Protein AF-A0AAE1G5B6-F1 (afdb_monomer)

Nearest PDB structures (foldseek):
  7ysf-assembly1_A  TM=5.814E-01  e=2.405E+00  Homo sapiens
  8sss-assembly1_A  TM=5.793E-01  e=4.246E+00  Homo sapiens
  8jq0-assembly2_D  TM=6.266E-01  e=6.690E+00  Homo sapiens
  2eps-assembly1_A  TM=5.793E-01  e=5.641E+00  Homo sapiens

Secondary structure (DSSP, 8-state):
-HHHHHHHHHHHHTS-TTSHHHHHHH---SS-PPPTT-SS--HHHHHHHHHHHTT--TTTHHHHHHSHHHHHHHHHHHHHHHHHHHHHHHHHHHHHHHHHHHHHHSSPP-EE-TTT--EESSHHHHHHHHHHHHT-----SS-SS----------PPP-

Radius of gyration: 28.56 Å; Cα contacts (8 Å, |Δi|>4): 86; chains: 1; bounding box: 73×31×66 Å

Foldseek 3Di:
DLLVLLLVVLVLLQDDCPDPVVCVVPPDDPDDDDDPPDDDDDSLRSNLVSCVLLVHDSVCVSVCSNDVVSSNVSSVNSVVVSVVVVVVVVVVVVVVVVVVVVVLVVDFFPDAAPPPRDGDNDPVVNVVVVVVVVVDDDDDDDDPDDDDPDDPPPPDDDD

Structure (mmCIF, N/CA/C/O backbone):
data_AF-A0AAE1G5B6-F1
#
_entry.id   AF-A0AAE1G5B6-F1
#
loop_
_atom_site.group_PDB
_atom_site.id
_atom_site.type_symbol
_atom_site.label_atom_id
_atom_site.label_alt_id
_atom_site.label_comp_id
_atom_site.label_asym_id
_atom_site.label_entity_id
_atom_site.label_seq_id
_atom_site.pdbx_PDB_ins_code
_atom_site.Cartn_x
_atom_site.Cartn_y
_atom_site.Cartn_z
_atom_site.occupancy
_atom_site.B_iso_or_equiv
_atom_site.auth_seq_id
_atom_site.auth_comp_id
_atom_site.auth_asym_id
_atom_site.auth_atom_id
_atom_site.pdbx_PDB_model_num
ATOM 1 N N . MET A 1 1 ? -0.088 6.379 2.937 1.00 62.38 1 MET A N 1
ATOM 2 C CA . MET A 1 1 ? -1.561 6.530 3.038 1.00 62.38 1 MET A CA 1
ATOM 3 C C . MET A 1 1 ? -2.250 5.394 3.802 1.00 62.38 1 MET A C 1
ATOM 5 O O . MET A 1 1 ? -2.905 5.690 4.790 1.00 62.38 1 MET A O 1
ATOM 9 N N . ARG A 1 2 ? -2.085 4.112 3.430 1.00 87.00 2 ARG A N 1
ATOM 10 C CA . ARG A 1 2 ? -2.838 2.986 4.042 1.00 87.00 2 ARG A CA 1
ATOM 11 C C . ARG A 1 2 ? -2.598 2.793 5.551 1.00 87.00 2 ARG A C 1
ATOM 13 O O . ARG A 1 2 ? -3.546 2.590 6.296 1.00 87.00 2 ARG A O 1
ATOM 20 N N . LYS A 1 3 ? -1.355 2.974 6.019 1.00 91.62 3 LYS A N 1
ATOM 21 C CA . LYS A 1 3 ? -1.002 2.931 7.452 1.00 91.62 3 LYS A CA 1
ATOM 22 C C . LYS A 1 3 ? -1.759 3.986 8.272 1.00 91.62 3 LYS A C 1
ATOM 24 O O . LYS A 1 3 ? -2.437 3.641 9.229 1.00 91.62 3 LYS A O 1
ATOM 29 N N . ALA A 1 4 ? -1.691 5.258 7.872 1.00 91.69 4 ALA A N 1
ATOM 30 C CA . ALA A 1 4 ? -2.349 6.359 8.584 1.00 91.69 4 ALA A CA 1
ATOM 31 C C . ALA A 1 4 ? -3.867 6.148 8.712 1.00 91.69 4 ALA A C 1
ATOM 33 O O . ALA A 1 4 ? -4.431 6.399 9.773 1.00 91.69 4 ALA A O 1
ATOM 34 N N . GLN A 1 5 ? -4.498 5.605 7.664 1.00 91.62 5 GLN A N 1
ATOM 35 C CA . GLN A 1 5 ? -5.910 5.233 7.695 1.00 91.62 5 GLN A CA 1
ATOM 36 C C . GLN A 1 5 ? -6.207 4.234 8.822 1.00 91.62 5 GLN A C 1
ATOM 38 O O . GLN A 1 5 ? -7.113 4.477 9.607 1.00 91.62 5 GLN A O 1
ATOM 43 N N . LEU A 1 6 ? -5.417 3.161 8.949 1.00 93.56 6 LEU A N 1
ATOM 44 C CA . LEU A 1 6 ? -5.598 2.142 9.993 1.00 93.56 6 LEU A CA 1
ATOM 45 C C . LEU A 1 6 ? -5.348 2.686 11.411 1.00 93.56 6 LEU A C 1
ATOM 47 O O . LEU A 1 6 ? -6.058 2.344 12.358 1.00 93.56 6 LEU A O 1
ATOM 51 N N . HIS A 1 7 ? -4.360 3.567 11.579 1.00 93.38 7 HIS A N 1
ATOM 52 C CA . HIS A 1 7 ? -4.136 4.232 12.867 1.00 93.38 7 HIS A CA 1
ATOM 53 C C . HIS A 1 7 ? -5.338 5.100 13.267 1.00 93.38 7 HIS A C 1
ATOM 55 O O . HIS A 1 7 ? -5.796 5.026 14.408 1.00 93.38 7 HIS A O 1
ATOM 61 N N . TRP A 1 8 ? -5.872 5.883 12.326 1.00 92.62 8 TRP A N 1
ATOM 62 C CA . TRP A 1 8 ? -7.048 6.721 12.552 1.00 92.62 8 TRP A CA 1
ATOM 63 C C . TRP A 1 8 ? -8.296 5.890 12.868 1.00 92.62 8 TRP A C 1
ATOM 65 O O . TRP A 1 8 ? -8.998 6.201 13.826 1.00 92.62 8 TRP A O 1
ATOM 75 N N . THR A 1 9 ? -8.541 4.788 12.153 1.00 93.31 9 THR A N 1
ATOM 76 C CA . THR A 1 9 ? -9.714 3.941 12.424 1.00 93.31 9 THR A CA 1
ATOM 77 C C . THR A 1 9 ? -9.650 3.256 13.772 1.00 93.31 9 THR A C 1
ATOM 79 O O . THR A 1 9 ? -10.663 3.205 14.458 1.00 93.31 9 THR A O 1
ATOM 82 N N . GLY A 1 10 ? -8.470 2.795 14.196 1.00 94.06 10 GLY A N 1
ATOM 83 C CA . GLY A 1 10 ? -8.325 2.278 15.554 1.00 94.06 10 GLY A CA 1
ATOM 84 C C . GLY A 1 10 ? -8.562 3.352 16.614 1.00 94.06 10 GLY A C 1
ATOM 85 O O . GLY A 1 10 ? -9.109 3.071 17.670 1.00 94.06 10 GLY A O 1
ATOM 86 N N . ARG A 1 11 ? -8.177 4.611 16.363 1.00 93.50 11 ARG A N 1
ATOM 87 C CA . ARG A 1 11 ? -8.519 5.699 17.294 1.00 93.50 11 ARG A CA 1
ATOM 88 C C . ARG A 1 11 ? -10.035 5.860 17.407 1.00 93.50 11 ARG A C 1
ATOM 90 O O . ARG A 1 11 ? -10.522 6.002 18.519 1.00 93.50 11 ARG A O 1
ATOM 97 N N . ILE A 1 12 ? -10.757 5.802 16.289 1.00 93.69 12 ILE A N 1
ATOM 98 C CA . ILE A 1 12 ? -12.217 5.955 16.269 1.00 93.69 12 ILE A CA 1
ATOM 99 C C . ILE A 1 12 ? -12.935 4.808 16.975 1.00 93.69 12 ILE A C 1
ATOM 101 O O . ILE A 1 12 ? -13.882 5.074 17.705 1.00 93.69 12 ILE A O 1
ATOM 105 N N . THR A 1 13 ? -12.500 3.555 16.812 1.00 92.12 13 THR A N 1
ATOM 106 C CA . THR A 1 13 ? -13.134 2.413 17.504 1.00 92.12 13 THR A CA 1
ATOM 107 C C . THR A 1 13 ? 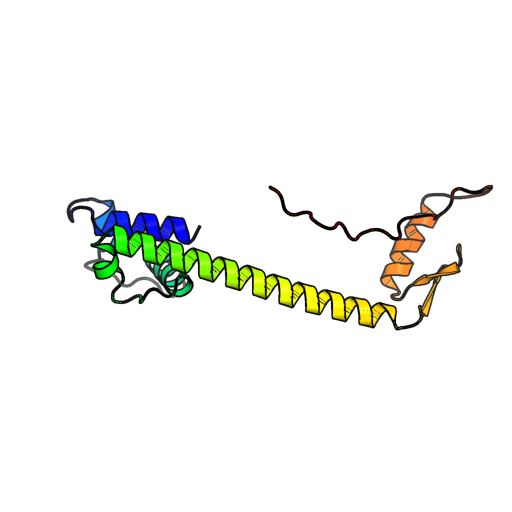-13.116 2.585 19.025 1.00 92.12 13 THR A C 1
ATOM 109 O O . THR A 1 13 ? -14.070 2.194 19.691 1.00 92.12 13 THR A O 1
ATOM 112 N N . ARG A 1 14 ? -12.067 3.219 19.563 1.00 93.38 14 ARG A N 1
ATOM 113 C CA . ARG A 1 14 ? -11.878 3.478 21.000 1.00 93.38 14 ARG A CA 1
ATOM 114 C C . ARG A 1 14 ? -12.494 4.794 21.495 1.00 93.38 14 ARG A C 1
ATOM 116 O O . ARG A 1 14 ? -12.409 5.085 22.682 1.00 93.38 14 ARG A O 1
ATOM 123 N N . MET A 1 15 ? -13.078 5.609 20.615 1.00 94.81 15 MET A N 1
ATOM 124 C CA . MET A 1 15 ? -13.835 6.793 21.039 1.00 94.81 15 MET A CA 1
ATOM 125 C C . MET A 1 15 ? -15.201 6.379 21.620 1.00 94.81 15 MET A C 1
ATOM 127 O O . MET A 1 15 ? -15.694 5.298 21.291 1.00 94.81 15 MET A O 1
ATOM 131 N N . PRO A 1 16 ? -15.836 7.209 22.461 1.00 95.12 16 PRO A N 1
ATOM 132 C CA . PRO A 1 16 ? -17.224 6.998 22.870 1.00 95.12 16 PRO A CA 1
ATOM 133 C C . PRO A 1 16 ? -18.213 7.034 21.694 1.00 95.12 16 PRO A C 1
ATOM 135 O O . PRO A 1 16 ? -17.987 7.731 20.703 1.00 95.12 16 PRO A O 1
ATOM 138 N N . ASP A 1 17 ? -19.337 6.322 21.814 1.00 93.06 17 ASP A N 1
ATOM 139 C CA . ASP A 1 17 ? -20.341 6.197 20.739 1.00 93.06 17 ASP A CA 1
ATOM 140 C C . ASP A 1 17 ? -21.107 7.490 20.449 1.00 93.06 17 ASP A C 1
ATOM 142 O O . ASP A 1 17 ? -21.629 7.666 19.352 1.00 93.06 17 ASP A O 1
ATOM 146 N N . PHE A 1 18 ? -21.118 8.440 21.386 1.00 94.12 18 PHE A N 1
ATOM 147 C CA . PHE A 1 18 ? -21.680 9.774 21.164 1.00 94.12 18 PHE A CA 1
ATOM 148 C C . PHE A 1 18 ? -20.774 10.679 20.310 1.00 94.12 18 PHE A C 1
ATOM 150 O O . PHE A 1 18 ? -21.181 11.768 19.911 1.00 94.12 18 PHE A O 1
ATOM 157 N N . CYS A 1 19 ? -19.530 10.275 20.028 1.00 95.69 19 CYS A N 1
ATOM 158 C CA . CYS A 1 19 ? -18.623 11.083 19.221 1.00 95.69 19 CYS A CA 1
ATOM 159 C C . CYS A 1 19 ? -18.992 11.017 17.733 1.00 95.69 19 CYS A C 1
ATOM 161 O O . CYS A 1 19 ? -18.988 9.942 17.130 1.00 95.69 19 CYS A O 1
ATOM 163 N N . ILE A 1 20 ? -19.173 12.189 17.112 1.00 92.50 20 ILE A N 1
ATOM 164 C CA . ILE A 1 20 ? -19.530 12.345 15.689 1.00 92.50 20 ILE A CA 1
ATOM 165 C C . ILE A 1 20 ? -18.656 11.488 14.751 1.00 92.50 20 ILE A C 1
ATOM 167 O O . ILE A 1 20 ? -19.213 10.813 13.887 1.00 92.50 20 ILE A O 1
ATOM 171 N N . PRO A 1 21 ? -17.312 11.417 14.894 1.00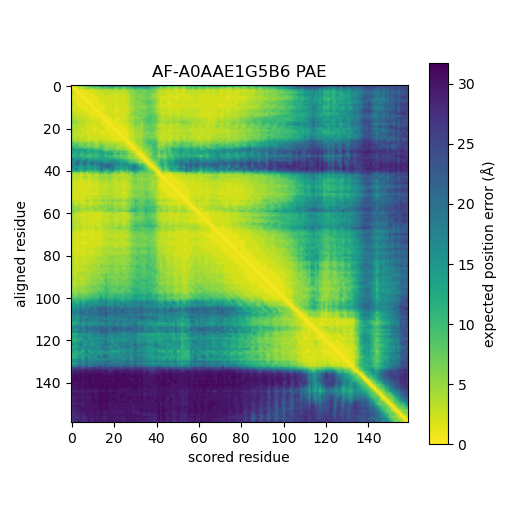 91.44 21 PRO A N 1
ATOM 172 C CA . PRO A 1 21 ? -16.502 10.572 14.012 1.00 91.44 21 PRO A CA 1
ATOM 173 C C . PRO A 1 21 ? -16.834 9.077 14.107 1.00 91.44 21 PRO A C 1
ATOM 175 O O . PRO A 1 21 ? -16.770 8.374 13.098 1.00 91.44 21 PRO A O 1
ATOM 178 N N . LYS A 1 22 ? -17.192 8.588 15.301 1.00 92.44 22 LYS A N 1
ATOM 179 C CA . LYS A 1 22 ? -17.574 7.190 15.529 1.00 92.44 22 LYS A CA 1
ATOM 180 C C . LYS A 1 22 ? -18.965 6.916 14.968 1.00 92.44 22 LYS A C 1
ATOM 182 O O . LYS A 1 22 ? -19.125 5.968 14.203 1.00 92.44 22 LYS A O 1
ATOM 187 N N . GLN A 1 23 ? -19.914 7.812 15.225 1.00 91.69 23 GLN A N 1
ATOM 188 C CA . GLN A 1 23 ? -21.254 7.758 14.637 1.00 91.69 23 GLN A CA 1
ATOM 189 C C . GLN A 1 23 ? -21.210 7.776 13.108 1.00 91.69 23 GLN A C 1
ATOM 191 O O . GLN A 1 23 ? -21.899 6.997 12.467 1.00 91.69 23 GLN A O 1
ATOM 196 N N . LEU A 1 24 ? -20.356 8.601 12.498 1.00 88.94 24 LEU A N 1
ATOM 197 C CA . LEU A 1 24 ? -20.227 8.663 11.042 1.00 88.94 24 LEU A CA 1
ATOM 198 C C . LEU A 1 24 ? -19.598 7.390 10.450 1.00 88.94 24 LEU A C 1
ATOM 200 O O . LEU A 1 24 ? -19.948 6.982 9.342 1.00 88.94 24 LEU A O 1
ATOM 204 N N . LEU A 1 25 ? -18.641 6.776 11.156 1.00 87.88 25 LEU A N 1
ATOM 205 C CA . LEU A 1 25 ? -17.937 5.586 10.671 1.00 87.88 25 LEU A CA 1
ATOM 206 C C . LEU A 1 25 ? -18.789 4.312 10.782 1.00 87.88 25 LEU A C 1
ATOM 208 O O . LEU A 1 25 ? -18.755 3.483 9.865 1.00 87.88 25 LEU A O 1
ATOM 212 N N . PHE A 1 26 ? -19.514 4.155 11.893 1.00 87.69 26 PHE A N 1
ATOM 213 C CA . PHE A 1 26 ? -20.322 2.968 12.201 1.00 87.69 26 PHE A CA 1
ATOM 214 C C . PHE A 1 26 ? -21.815 3.146 11.920 1.00 87.69 26 PHE A C 1
ATOM 216 O O . PHE A 1 26 ? -22.534 2.155 11.873 1.00 87.69 26 PHE A O 1
ATOM 223 N N . GLY A 1 27 ? -22.272 4.376 11.697 1.00 85.69 27 GLY A N 1
ATOM 224 C CA . GLY A 1 27 ? -23.669 4.685 11.435 1.00 85.69 27 GLY A CA 1
ATOM 225 C C . GLY A 1 27 ? -24.171 4.059 10.140 1.00 85.69 27 GLY A C 1
ATOM 226 O O . GLY A 1 27 ? -23.522 4.110 9.087 1.00 85.69 27 GLY A O 1
ATOM 227 N N . GLU A 1 28 ? -25.366 3.492 10.224 1.00 81.94 28 GLU A N 1
ATOM 228 C CA . GLU A 1 28 ? -26.118 2.985 9.086 1.00 81.94 28 GLU A CA 1
ATOM 229 C C . GLU A 1 28 ? -27.297 3.921 8.810 1.00 81.94 28 GLU A C 1
ATOM 231 O O . GLU A 1 28 ? -27.836 4.556 9.714 1.00 81.94 28 GLU A O 1
ATOM 236 N N . LEU A 1 29 ? -27.666 4.068 7.537 1.00 78.00 29 LEU A N 1
ATOM 237 C CA . LEU A 1 29 ? -28.836 4.864 7.178 1.00 78.00 29 LEU A CA 1
ATOM 238 C C . LEU A 1 29 ? -30.084 4.073 7.570 1.00 78.00 29 LEU A C 1
ATOM 240 O O . LEU A 1 29 ? -30.252 2.952 7.095 1.00 78.00 29 LEU A O 1
ATOM 244 N N . CYS A 1 30 ? -30.969 4.668 8.370 1.00 78.69 30 CYS A N 1
ATOM 245 C CA . CYS A 1 30 ? -32.236 4.037 8.748 1.00 78.69 30 CYS A CA 1
ATOM 246 C C . CYS A 1 30 ? -33.118 3.730 7.525 1.00 78.69 30 CYS A C 1
ATOM 248 O O . CYS A 1 30 ? -33.879 2.767 7.532 1.00 78.69 30 CYS A O 1
ATOM 250 N N . GLN A 1 31 ? -33.020 4.545 6.468 1.00 85.25 31 GLN A N 1
ATOM 251 C CA . GLN A 1 31 ? -33.781 4.395 5.230 1.00 85.25 31 GLN A CA 1
ATOM 252 C C . GLN A 1 31 ? -32.942 4.790 4.006 1.00 85.25 31 GLN A C 1
ATOM 254 O O . GLN A 1 31 ? -32.025 5.608 4.089 1.00 85.25 31 GLN A O 1
ATOM 259 N N . GLY A 1 32 ? -33.294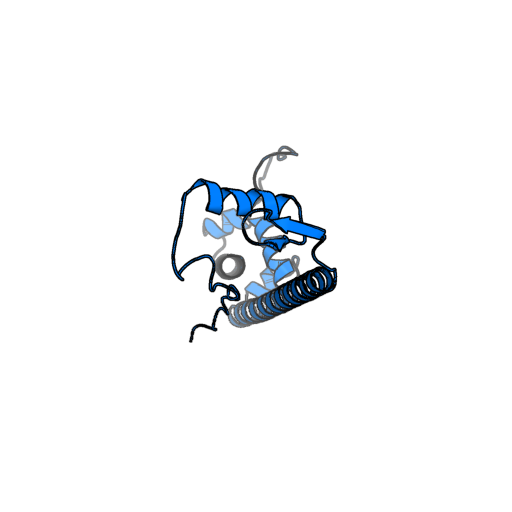 4.221 2.849 1.00 74.12 32 GLY A N 1
ATOM 260 C CA . GLY A 1 32 ? -32.704 4.543 1.549 1.00 74.12 32 GLY A CA 1
ATOM 261 C C . GLY A 1 32 ? -31.702 3.502 1.039 1.00 74.12 32 GLY A C 1
ATOM 262 O O . GLY A 1 32 ? -30.800 3.051 1.745 1.00 74.12 32 GLY A O 1
ATOM 263 N N . LYS A 1 33 ? -31.839 3.130 -0.239 1.00 70.00 33 LYS A N 1
ATOM 264 C CA . LYS A 1 33 ? -30.846 2.334 -0.976 1.00 70.00 33 LYS A CA 1
ATOM 265 C C . LYS A 1 33 ? -29.917 3.282 -1.726 1.00 70.00 33 LYS A C 1
ATOM 267 O O . LYS A 1 33 ? -30.359 4.289 -2.269 1.00 70.00 33 LYS A O 1
ATOM 272 N N . ARG A 1 34 ? -28.619 2.973 -1.769 1.00 68.94 34 ARG A N 1
ATOM 273 C CA . ARG A 1 34 ? -27.681 3.770 -2.575 1.00 68.94 34 ARG A CA 1
ATOM 274 C C . ARG A 1 34 ? -27.797 3.383 -4.043 1.00 68.94 34 ARG A C 1
ATOM 276 O O . ARG A 1 34 ? -27.982 2.207 -4.347 1.00 68.94 34 ARG A O 1
ATOM 283 N N . SER A 1 35 ? -27.637 4.359 -4.931 1.00 71.00 35 SER A N 1
ATOM 284 C CA . SER A 1 35 ? -27.574 4.106 -6.367 1.00 71.00 35 SER A CA 1
ATOM 285 C C . SER A 1 35 ? -26.368 3.223 -6.705 1.00 71.00 35 SER A C 1
ATOM 287 O O . SER A 1 35 ? -25.251 3.420 -6.213 1.00 71.00 35 SER A O 1
ATOM 289 N N . VAL A 1 36 ? -26.609 2.203 -7.523 1.00 72.00 36 VAL A N 1
ATOM 290 C CA . VAL A 1 36 ? -25.572 1.305 -8.035 1.00 72.00 36 VAL A CA 1
ATOM 291 C C . VAL A 1 36 ? -24.897 2.009 -9.217 1.00 72.00 36 VAL A C 1
ATOM 293 O O . VAL A 1 36 ? -25.586 2.462 -10.122 1.00 72.00 36 VAL A O 1
ATOM 296 N N . GLY A 1 37 ? -23.564 2.136 -9.199 1.00 70.12 37 GLY A N 1
ATOM 297 C CA . GLY A 1 37 ? -22.784 2.696 -10.320 1.00 70.12 37 GLY A CA 1
ATOM 298 C C . GLY A 1 37 ? -22.181 4.101 -10.131 1.00 70.12 37 GLY A C 1
ATOM 299 O O . GLY A 1 37 ? -21.568 4.609 -11.062 1.00 70.12 37 GLY A O 1
ATOM 300 N N . GLY A 1 38 ? -22.309 4.728 -8.953 1.00 70.19 38 GLY A N 1
ATOM 301 C CA . GLY A 1 38 ? -21.761 6.072 -8.672 1.00 70.19 38 GLY A CA 1
ATOM 302 C C . GLY A 1 38 ? -20.258 6.145 -8.313 1.00 70.19 38 GLY A C 1
ATOM 303 O O . GLY A 1 38 ? -19.593 5.134 -8.080 1.00 70.19 38 GLY A O 1
ATOM 304 N N . GLN A 1 39 ? -19.716 7.370 -8.226 1.00 68.12 39 GLN A N 1
ATOM 305 C CA . GLN A 1 39 ? -18.284 7.664 -8.030 1.00 68.12 39 GLN A CA 1
ATOM 306 C C . GLN A 1 39 ? -17.787 7.629 -6.559 1.00 68.12 39 GLN A C 1
ATOM 308 O O . GLN A 1 39 ? -18.509 7.948 -5.621 1.00 68.12 39 GLN A O 1
ATOM 313 N N . ARG A 1 40 ? -16.487 7.287 -6.425 1.00 55.28 40 ARG A N 1
ATOM 314 C CA . ARG A 1 40 ? -15.582 7.117 -5.255 1.00 55.28 40 ARG A CA 1
ATOM 315 C C . ARG A 1 40 ? -16.029 6.133 -4.158 1.00 55.28 40 ARG A C 1
ATOM 317 O O . ARG A 1 40 ? -16.997 6.330 -3.436 1.00 55.28 40 ARG A O 1
ATOM 324 N N . LYS A 1 41 ? -15.197 5.092 -3.984 1.00 64.50 41 LYS A N 1
ATOM 325 C CA . LYS A 1 41 ? -15.243 4.095 -2.895 1.00 64.50 41 LYS A CA 1
ATOM 326 C C . LYS A 1 41 ? -15.489 4.766 -1.539 1.00 64.50 41 LYS A C 1
ATOM 328 O O . LYS A 1 41 ? -14.793 5.730 -1.210 1.00 64.50 41 LYS A O 1
ATOM 333 N N . ARG A 1 42 ? -16.415 4.226 -0.730 1.00 78.31 42 ARG A N 1
ATOM 334 C CA . ARG A 1 42 ? -16.663 4.726 0.633 1.00 78.31 42 ARG A CA 1
ATOM 335 C C . ARG A 1 42 ? -15.379 4.618 1.447 1.00 78.31 42 ARG A C 1
ATOM 337 O O . ARG A 1 42 ? -14.549 3.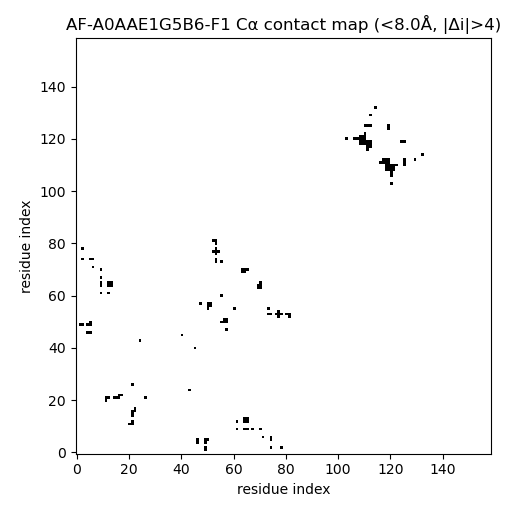738 1.201 1.00 78.31 42 ARG A O 1
ATOM 344 N N . PHE A 1 43 ? -15.257 5.429 2.495 1.00 82.88 43 PHE A N 1
ATOM 345 C CA . PHE A 1 43 ? -14.164 5.267 3.449 1.00 82.88 43 PHE A CA 1
ATOM 346 C C . PHE A 1 43 ? -14.087 3.822 3.985 1.00 82.88 43 PHE A C 1
ATOM 348 O O . PHE A 1 43 ? -13.003 3.245 3.995 1.00 82.88 43 PHE A O 1
ATOM 355 N N . LYS A 1 44 ? -15.232 3.199 4.318 1.00 84.50 44 LYS A N 1
ATOM 356 C CA . LYS A 1 44 ? -15.324 1.790 4.762 1.00 84.50 44 LYS A CA 1
ATOM 357 C C . LYS A 1 44 ? -14.791 0.798 3.713 1.00 84.50 44 LYS A C 1
ATOM 359 O O . LYS A 1 44 ? -14.139 -0.177 4.072 1.00 84.50 44 LYS A O 1
ATOM 364 N N . ASP A 1 45 ? -14.978 1.065 2.421 1.00 86.69 45 ASP A N 1
ATOM 365 C CA . ASP A 1 45 ? -14.464 0.208 1.338 1.00 86.69 45 ASP A CA 1
ATOM 366 C C . ASP A 1 45 ? -12.949 0.380 1.149 1.00 86.69 45 ASP A C 1
ATOM 368 O O . ASP A 1 45 ? -12.209 -0.591 0.955 1.00 86.69 45 ASP A O 1
ATOM 372 N N . SER A 1 46 ? -12.465 1.622 1.261 1.00 88.38 46 SER A N 1
ATOM 373 C CA . SER A 1 46 ? -11.030 1.910 1.306 1.00 88.38 46 SER A CA 1
ATOM 374 C C . SER A 1 46 ? -10.375 1.262 2.528 1.00 88.38 46 SER A C 1
ATOM 376 O O . SER A 1 46 ? -9.290 0.702 2.404 1.00 88.38 46 SER A O 1
ATOM 378 N N . LEU A 1 47 ? -11.038 1.291 3.685 1.00 90.31 47 LEU A N 1
ATOM 379 C CA . LEU A 1 47 ? -10.575 0.655 4.914 1.00 90.31 47 LEU A CA 1
ATOM 380 C C . LEU A 1 47 ? -10.475 -0.862 4.746 1.00 90.31 47 LEU A C 1
ATOM 382 O O . LEU A 1 47 ? -9.433 -1.426 5.056 1.00 90.31 47 LEU A O 1
ATOM 386 N N . LYS A 1 48 ? -11.500 -1.521 4.186 1.00 90.94 48 LYS A N 1
ATOM 387 C CA . LYS A 1 48 ? -11.455 -2.962 3.872 1.00 90.94 48 LYS A CA 1
ATOM 388 C C . LYS A 1 48 ? -10.267 -3.322 2.980 1.00 90.94 48 LYS A C 1
ATOM 390 O O . LYS A 1 48 ? -9.658 -4.368 3.175 1.00 90.94 48 LYS A O 1
ATOM 395 N N . THR A 1 49 ? -9.934 -2.460 2.020 1.00 90.81 49 THR A N 1
ATOM 396 C CA . THR A 1 49 ? -8.755 -2.648 1.163 1.00 90.81 49 THR A CA 1
ATOM 397 C C . THR A 1 49 ? -7.471 -2.553 1.991 1.00 90.81 49 THR A C 1
ATOM 399 O O . THR A 1 49 ? -6.692 -3.500 2.005 1.00 90.81 49 THR A O 1
ATOM 402 N N . SER A 1 50 ? -7.309 -1.474 2.765 1.00 92.25 50 SER A N 1
ATOM 403 C CA . SER A 1 50 ? -6.157 -1.280 3.653 1.00 92.25 50 SER A CA 1
ATOM 404 C C . SER A 1 50 ? -6.001 -2.410 4.679 1.00 92.25 50 SER A C 1
ATOM 406 O O . SER A 1 50 ? -4.886 -2.838 4.937 1.00 92.25 50 SER A O 1
ATOM 408 N N . LEU A 1 51 ? -7.089 -2.945 5.240 1.00 93.06 51 LEU A N 1
ATOM 409 C CA . LEU A 1 51 ? -7.043 -4.085 6.164 1.00 93.06 51 LEU A CA 1
ATOM 410 C C . LEU A 1 51 ? -6.499 -5.347 5.484 1.00 93.06 51 LEU A C 1
ATOM 412 O O . LEU A 1 51 ? -5.628 -6.013 6.042 1.00 93.06 51 LEU A O 1
ATOM 416 N N . LYS A 1 52 ? -6.962 -5.645 4.263 1.00 92.12 52 LYS A N 1
ATOM 417 C CA . LYS A 1 52 ? -6.479 -6.793 3.480 1.00 92.12 52 LYS A CA 1
ATOM 418 C C . LYS A 1 52 ? -4.993 -6.677 3.157 1.00 92.12 52 LYS A C 1
ATOM 420 O O . LYS A 1 52 ? -4.269 -7.652 3.313 1.00 92.12 52 LYS A O 1
ATOM 425 N N . ASP A 1 53 ? -4.530 -5.486 2.787 1.00 89.38 53 ASP A N 1
ATOM 426 C CA . ASP A 1 53 ? -3.111 -5.253 2.489 1.00 89.38 53 ASP A CA 1
ATOM 427 C C . ASP A 1 53 ? -2.196 -5.500 3.697 1.00 89.38 53 ASP A C 1
ATOM 429 O O . ASP A 1 53 ? -1.031 -5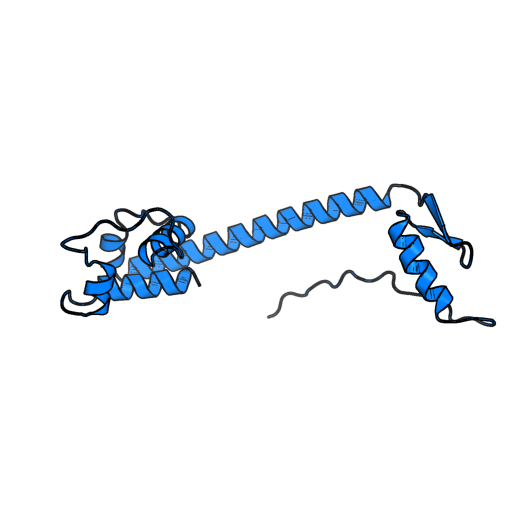.847 3.537 1.00 89.38 53 ASP A O 1
ATOM 433 N N . PHE A 1 54 ? -2.723 -5.322 4.911 1.00 91.94 54 PHE A N 1
ATOM 434 C CA . PHE A 1 54 ? -2.004 -5.543 6.166 1.00 91.94 54 PHE A CA 1
ATOM 435 C C . PHE A 1 54 ? -2.284 -6.934 6.756 1.00 91.94 54 PHE A C 1
ATOM 437 O O . PHE A 1 54 ? -1.858 -7.216 7.873 1.00 91.94 54 PHE A O 1
ATOM 444 N N . SER A 1 55 ? -2.971 -7.812 6.012 1.00 89.50 55 SER A N 1
ATOM 445 C CA . SER A 1 55 ? -3.369 -9.158 6.454 1.00 89.50 55 SER A CA 1
ATOM 446 C C . SER A 1 55 ? -4.224 -9.165 7.731 1.00 89.50 55 SER A C 1
ATOM 448 O O . SER A 1 55 ? -4.139 -10.086 8.540 1.00 89.50 55 SER A O 1
ATOM 450 N N . ILE A 1 56 ? -5.057 -8.138 7.931 1.00 91.25 56 ILE A N 1
ATOM 451 C CA . ILE A 1 56 ? -5.976 -8.036 9.071 1.00 91.25 56 ILE A CA 1
ATOM 452 C C . ILE A 1 56 ? -7.363 -8.533 8.645 1.00 91.25 56 ILE A C 1
ATOM 454 O O . ILE A 1 56 ? -7.909 -8.107 7.622 1.00 91.25 56 ILE A O 1
ATOM 458 N N . ARG A 1 57 ? -7.969 -9.423 9.443 1.00 90.31 57 ARG A N 1
ATOM 459 C CA . ARG A 1 57 ? -9.302 -9.976 9.159 1.00 90.31 57 ARG A CA 1
ATOM 460 C C . ARG A 1 57 ? -10.373 -8.881 9.210 1.00 90.31 57 ARG A C 1
ATOM 462 O O . ARG A 1 57 ? -10.633 -8.293 10.254 1.00 90.31 57 ARG A O 1
ATOM 469 N N . THR A 1 58 ? -11.058 -8.661 8.086 1.00 88.31 58 THR A N 1
ATOM 470 C CA . THR A 1 58 ? -12.049 -7.571 7.941 1.00 88.31 58 THR A CA 1
ATOM 471 C C . THR A 1 58 ? -13.312 -7.703 8.798 1.00 88.31 58 THR A C 1
ATOM 473 O O . THR A 1 58 ? -14.018 -6.715 8.951 1.00 88.31 58 THR A O 1
ATOM 476 N N . GLY A 1 59 ? -13.606 -8.885 9.349 1.00 87.81 59 GLY A N 1
ATOM 477 C CA . GLY A 1 59 ? -14.771 -9.114 10.214 1.00 87.81 59 GLY A CA 1
ATOM 478 C C . GLY A 1 59 ? -14.490 -9.009 11.716 1.00 87.81 59 GLY A C 1
ATOM 479 O O . GLY A 1 59 ? -15.423 -9.051 12.498 1.00 87.81 59 GLY A O 1
ATOM 480 N N . SER A 1 60 ? -13.225 -8.896 12.137 1.00 88.38 60 SER A N 1
ATOM 481 C CA . SER A 1 60 ? -12.861 -8.865 13.567 1.00 88.38 60 SER A CA 1
ATOM 482 C C . SER A 1 60 ? -11.806 -7.822 13.912 1.00 88.38 60 SER A C 1
ATOM 484 O O . SER A 1 60 ? -11.151 -7.905 14.949 1.00 88.38 60 SER A O 1
ATOM 486 N N . TRP A 1 61 ? -11.590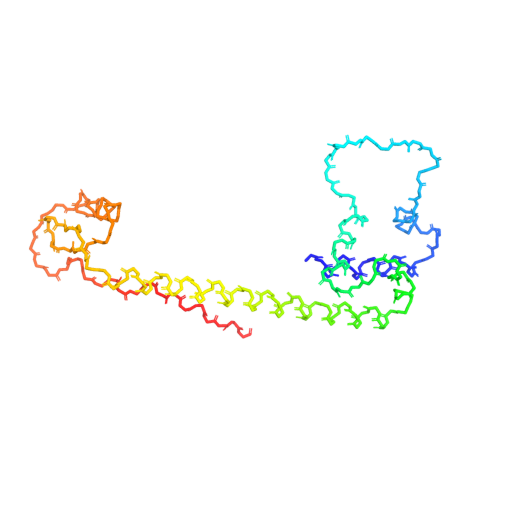 -6.862 13.017 1.00 91.62 61 TRP A N 1
ATOM 487 C CA . TRP A 1 61 ? -10.618 -5.796 13.230 1.00 91.62 61 TRP A CA 1
ATOM 488 C C . TRP A 1 61 ? -11.066 -4.819 14.325 1.00 91.62 61 TRP A C 1
ATOM 490 O O . TRP A 1 61 ? -10.207 -4.204 14.938 1.00 91.62 61 TRP A O 1
ATOM 500 N N . GLU A 1 62 ? -12.370 -4.693 14.595 1.00 91.75 62 GLU A N 1
ATOM 501 C CA . GLU A 1 62 ? -12.910 -3.820 15.650 1.00 91.75 62 GLU A CA 1
ATOM 502 C C . GLU A 1 62 ? -12.510 -4.320 17.038 1.00 91.75 62 GLU A C 1
ATOM 504 O O . GLU A 1 62 ? -11.913 -3.570 17.802 1.00 91.75 62 GLU A O 1
ATOM 509 N N . THR A 1 63 ? -12.719 -5.612 17.314 1.00 91.44 63 THR A N 1
ATOM 510 C CA . THR A 1 63 ? -12.267 -6.268 18.550 1.00 91.44 63 THR A CA 1
ATOM 511 C C . THR A 1 63 ? -10.753 -6.166 18.716 1.00 91.44 63 THR A C 1
ATOM 513 O O . THR A 1 63 ? -10.264 -5.856 19.798 1.00 91.44 63 THR A O 1
ATOM 516 N N . LEU A 1 64 ? -10.002 -6.369 17.626 1.00 92.06 64 LEU A N 1
ATOM 517 C CA . LEU A 1 64 ? -8.544 -6.222 17.623 1.00 92.06 64 LEU A CA 1
ATOM 518 C C . LEU A 1 64 ? -8.106 -4.771 17.873 1.00 92.06 64 LEU A C 1
ATOM 520 O O . LEU A 1 64 ? -7.034 -4.530 18.414 1.00 92.06 64 LEU A O 1
ATOM 524 N N . ALA A 1 65 ? -8.915 -3.798 17.455 1.00 92.62 65 ALA A N 1
ATOM 525 C CA . ALA A 1 65 ? -8.638 -2.383 17.633 1.00 92.62 65 ALA A CA 1
ATOM 526 C C . ALA A 1 65 ? -9.010 -1.864 19.030 1.00 92.62 65 ALA A C 1
ATOM 528 O O . ALA A 1 65 ? -8.629 -0.738 19.357 1.00 92.62 65 ALA A O 1
ATOM 529 N N . THR A 1 66 ? -9.729 -2.630 19.854 1.00 91.62 66 THR A N 1
ATOM 530 C CA . THR A 1 66 ? -10.033 -2.247 21.241 1.00 91.62 66 THR A CA 1
ATOM 531 C C . THR A 1 66 ? -8.754 -2.114 22.060 1.00 91.62 66 THR A C 1
ATOM 533 O O . THR A 1 66 ? -8.554 -1.093 22.717 1.00 91.62 66 THR A O 1
ATOM 536 N N . ASP A 1 67 ? -7.843 -3.083 21.948 1.00 92.75 67 ASP A N 1
ATOM 537 C CA . ASP A 1 67 ? -6.513 -2.952 22.533 1.00 92.75 67 ASP A CA 1
ATOM 538 C C . ASP A 1 67 ? -5.584 -2.155 21.601 1.00 92.75 67 ASP A C 1
ATOM 540 O O . ASP A 1 67 ? -5.266 -2.533 20.472 1.00 92.75 67 ASP A O 1
ATOM 544 N N . HIS A 1 68 ? -5.134 -1.001 22.090 1.00 91.56 68 HIS A N 1
ATOM 545 C CA . HIS A 1 68 ? -4.282 -0.094 21.333 1.00 91.56 68 HIS A CA 1
ATOM 546 C C . HIS A 1 68 ? -2.901 -0.693 21.020 1.00 91.56 68 HIS A C 1
ATOM 548 O O . HIS A 1 68 ? -2.354 -0.412 19.946 1.00 91.56 68 HIS A O 1
ATOM 554 N N . LEU A 1 69 ? -2.329 -1.493 21.928 1.00 93.12 69 LEU A N 1
ATOM 555 C CA . LEU A 1 69 ? -0.973 -2.020 21.765 1.00 93.12 69 LEU A CA 1
ATOM 556 C C . LEU A 1 69 ? -0.934 -3.124 20.711 1.00 93.12 69 LEU A C 1
ATOM 558 O O . LEU A 1 69 ? -0.140 -3.032 19.766 1.00 93.12 69 LEU A O 1
ATOM 562 N N . THR A 1 70 ? -1.826 -4.114 20.809 1.00 93.00 70 THR A N 1
ATOM 563 C CA . THR A 1 70 ? -1.968 -5.144 19.768 1.00 93.00 70 THR A CA 1
ATOM 564 C C . THR A 1 70 ? -2.316 -4.521 18.423 1.00 93.00 70 THR A C 1
ATOM 566 O O . THR A 1 70 ? -1.657 -4.832 17.428 1.00 93.00 70 THR A O 1
ATOM 569 N N . TRP A 1 71 ? -3.245 -3.559 18.373 1.00 94.88 71 TRP A N 1
ATOM 570 C CA . TRP A 1 71 ? -3.588 -2.851 17.138 1.00 94.88 71 TRP A CA 1
ATOM 571 C C . TRP A 1 71 ? -2.377 -2.187 16.475 1.00 94.88 71 TRP A C 1
ATOM 573 O O . TRP A 1 71 ? -2.122 -2.363 15.279 1.00 94.88 71 TRP A O 1
ATOM 583 N N . ARG A 1 72 ? -1.586 -1.438 17.254 1.00 95.00 72 ARG A N 1
ATOM 584 C CA . ARG A 1 72 ? -0.383 -0.763 16.753 1.00 95.00 72 ARG A CA 1
ATOM 585 C C . ARG A 1 72 ? 0.666 -1.766 16.277 1.00 95.00 72 ARG A C 1
ATOM 587 O O . ARG A 1 72 ? 1.267 -1.543 15.225 1.00 95.00 72 ARG A O 1
ATOM 594 N N . SER A 1 73 ? 0.856 -2.863 17.012 1.00 94.38 73 SER A N 1
ATOM 595 C CA . SER A 1 73 ? 1.766 -3.949 16.636 1.00 94.38 73 SER A CA 1
ATOM 596 C C . SER A 1 73 ? 1.354 -4.584 15.305 1.00 94.38 73 SER A C 1
ATOM 598 O O . SER A 1 73 ? 2.169 -4.659 14.385 1.00 94.38 73 SER A O 1
ATOM 600 N N . HIS A 1 74 ? 0.074 -4.928 15.136 1.00 93.38 74 HIS A N 1
ATOM 601 C CA . HIS A 1 74 ? -0.450 -5.492 13.890 1.00 93.38 74 HIS A CA 1
ATOM 602 C C . HIS A 1 74 ? -0.262 -4.559 12.694 1.00 93.38 74 HIS A C 1
ATOM 604 O O . HIS A 1 74 ? 0.189 -5.000 11.635 1.00 93.38 74 HIS A O 1
ATOM 610 N N . ILE A 1 75 ? -0.540 -3.261 12.853 1.00 94.69 75 ILE A N 1
ATOM 611 C CA . ILE A 1 75 ? -0.310 -2.292 11.777 1.00 94.69 75 ILE A CA 1
ATOM 612 C C . ILE A 1 75 ? 1.179 -2.191 11.437 1.00 94.69 75 ILE A C 1
ATOM 614 O O . ILE A 1 75 ? 1.535 -2.132 10.260 1.00 94.69 75 ILE A O 1
ATOM 618 N N . GLN A 1 76 ? 2.060 -2.153 12.437 1.00 93.75 76 GLN A N 1
ATOM 619 C CA . GLN A 1 76 ? 3.501 -2.053 12.210 1.00 93.75 76 GLN A CA 1
ATOM 620 C C . GLN A 1 76 ? 4.032 -3.292 11.478 1.00 93.75 76 GLN A C 1
ATOM 622 O O . GLN A 1 76 ? 4.763 -3.157 10.496 1.00 93.75 76 GLN A O 1
ATOM 627 N N . GLN A 1 77 ? 3.620 -4.485 11.909 1.00 93.94 77 GLN A N 1
ATOM 628 C CA . GLN A 1 77 ? 3.975 -5.743 11.258 1.00 93.94 77 GLN A CA 1
ATOM 629 C C . 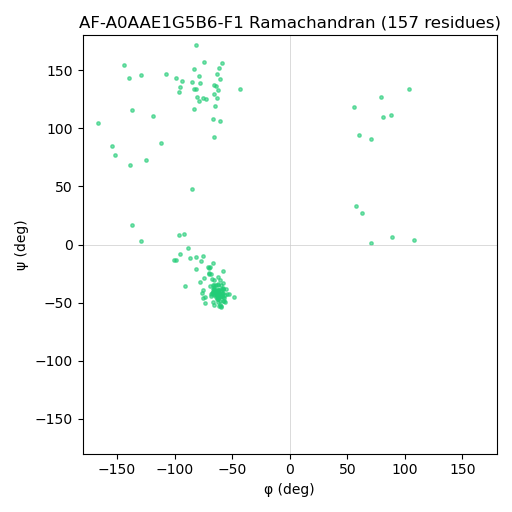GLN A 1 77 ? 3.441 -5.808 9.824 1.00 93.94 77 GLN A C 1
ATOM 631 O O . GLN A 1 77 ? 4.193 -6.135 8.908 1.00 93.94 77 GLN A O 1
ATOM 636 N N . GLY A 1 78 ? 2.171 -5.454 9.609 1.00 94.25 78 GLY A N 1
ATOM 637 C CA . GLY A 1 78 ? 1.573 -5.415 8.275 1.00 94.25 78 GLY A CA 1
ATOM 638 C C . GLY A 1 78 ? 2.266 -4.403 7.356 1.00 94.25 78 GLY A C 1
ATOM 639 O O . GLY A 1 78 ? 2.534 -4.714 6.199 1.00 94.25 78 GLY A O 1
ATOM 640 N N . ALA A 1 79 ? 2.649 -3.230 7.877 1.00 93.44 79 ALA A N 1
ATOM 641 C CA . ALA A 1 79 ? 3.405 -2.229 7.121 1.00 93.44 79 ALA A CA 1
ATOM 642 C C . ALA A 1 79 ? 4.769 -2.764 6.678 1.00 93.44 79 ALA A C 1
ATOM 644 O O . ALA A 1 79 ? 5.151 -2.554 5.528 1.00 93.44 79 ALA A O 1
ATOM 645 N N . LYS A 1 80 ? 5.485 -3.448 7.582 1.00 93.75 80 LYS A N 1
ATOM 646 C CA . LYS A 1 80 ? 6.796 -4.038 7.298 1.00 93.75 80 LYS A CA 1
ATOM 647 C C . LYS A 1 80 ? 6.690 -5.074 6.176 1.00 93.75 80 LYS A C 1
ATOM 649 O O . LYS A 1 80 ? 7.358 -4.921 5.159 1.00 93.75 80 LYS A O 1
ATOM 654 N N . ARG A 1 81 ? 5.767 -6.036 6.297 1.00 93.06 81 ARG A N 1
ATOM 655 C CA . ARG A 1 81 ? 5.517 -7.057 5.260 1.00 93.06 81 ARG A CA 1
ATOM 656 C C . ARG A 1 81 ? 5.144 -6.429 3.915 1.00 93.06 81 ARG A C 1
ATOM 658 O O . ARG A 1 81 ? 5.681 -6.804 2.881 1.00 93.06 81 ARG A O 1
ATOM 665 N N . ALA A 1 82 ? 4.257 -5.432 3.922 1.00 90.56 82 ALA A N 1
ATOM 666 C CA . ALA A 1 82 ? 3.829 -4.752 2.701 1.00 90.56 82 ALA A CA 1
ATOM 667 C C . ALA A 1 82 ? 4.939 -3.904 2.047 1.00 90.56 82 ALA A C 1
ATOM 669 O O . ALA A 1 82 ? 4.864 -3.616 0.852 1.00 90.56 82 ALA A O 1
ATOM 670 N N . GLU A 1 83 ? 5.934 -3.435 2.803 1.00 92.00 83 GLU A N 1
ATOM 671 C CA . GLU A 1 83 ? 7.137 -2.800 2.249 1.00 92.00 83 GLU A CA 1
ATOM 672 C C . GLU A 1 83 ? 8.083 -3.851 1.658 1.00 92.00 83 GLU A C 1
ATOM 674 O O . GLU A 1 83 ? 8.494 -3.707 0.512 1.00 92.00 83 GLU A O 1
ATOM 679 N N . GLU A 1 84 ? 8.336 -4.952 2.371 1.00 93.75 84 GLU A N 1
ATOM 680 C CA . GLU A 1 84 ? 9.158 -6.070 1.884 1.00 93.75 84 GLU A CA 1
ATOM 681 C C . GLU A 1 84 ? 8.620 -6.653 0.566 1.00 93.75 84 GLU A C 1
ATOM 683 O O . GLU A 1 84 ? 9.372 -6.828 -0.391 1.00 93.75 84 GLU A O 1
ATOM 688 N N . GLU A 1 85 ? 7.308 -6.889 0.473 1.00 92.12 85 GLU A N 1
ATOM 689 C CA . GLU A 1 85 ? 6.631 -7.353 -0.747 1.00 92.12 85 GLU A CA 1
ATOM 690 C C . GLU A 1 85 ? 6.829 -6.371 -1.915 1.00 92.12 85 GLU A C 1
ATOM 692 O O . GLU A 1 85 ? 7.086 -6.769 -3.055 1.00 92.12 85 GLU A O 1
ATOM 697 N N . ARG A 1 86 ? 6.736 -5.062 -1.640 1.00 91.25 86 ARG A N 1
ATOM 698 C CA . ARG A 1 86 ? 6.946 -4.019 -2.653 1.00 91.25 86 ARG A CA 1
ATOM 699 C C . ARG A 1 86 ? 8.386 -4.000 -3.145 1.00 91.25 86 ARG A C 1
ATOM 701 O O . ARG A 1 86 ? 8.583 -3.901 -4.357 1.00 91.25 86 ARG A O 1
ATOM 708 N N . THR A 1 87 ? 9.356 -4.129 -2.243 1.00 94.50 87 THR A N 1
ATOM 709 C CA . THR A 1 87 ? 10.780 -4.218 -2.584 1.00 94.50 87 THR A CA 1
ATOM 710 C C . THR A 1 87 ? 11.050 -5.443 -3.450 1.00 94.50 87 THR A C 1
ATOM 712 O O . THR A 1 87 ? 11.508 -5.280 -4.579 1.00 94.50 87 THR A O 1
ATOM 715 N N . LYS A 1 88 ? 10.625 -6.638 -3.020 1.00 96.38 88 LYS A N 1
ATOM 716 C CA . LYS A 1 88 ? 10.781 -7.886 -3.793 1.00 96.38 88 LYS A CA 1
ATOM 717 C C . LYS A 1 88 ? 10.162 -7.791 -5.187 1.00 96.38 88 LYS A C 1
ATOM 719 O O . LYS A 1 88 ? 10.753 -8.191 -6.189 1.00 96.38 88 LYS A O 1
ATOM 724 N N . LYS A 1 89 ? 8.956 -7.222 -5.290 1.00 96.00 89 LYS A N 1
ATOM 725 C CA . LYS A 1 89 ? 8.282 -7.033 -6.582 1.00 96.00 89 LYS A CA 1
ATOM 726 C C . LYS A 1 89 ? 9.026 -6.040 -7.480 1.00 96.00 89 LYS A C 1
ATOM 728 O O . LYS A 1 89 ? 9.053 -6.223 -8.701 1.00 96.00 89 LYS A O 1
ATOM 733 N N . ALA A 1 90 ? 9.608 -4.990 -6.904 1.00 95.75 90 ALA A N 1
ATOM 734 C CA . ALA A 1 90 ? 10.422 -4.026 -7.634 1.00 95.75 90 ALA A CA 1
ATOM 735 C C . ALA A 1 90 ? 11.743 -4.645 -8.117 1.00 95.75 90 ALA A C 1
ATOM 737 O O . ALA A 1 90 ? 12.099 -4.439 -9.278 1.00 95.75 90 ALA A O 1
ATOM 738 N N . GLU A 1 91 ? 12.410 -5.442 -7.280 1.00 97.25 91 GLU A N 1
ATOM 739 C CA . GLU A 1 91 ? 13.625 -6.198 -7.610 1.00 97.25 91 GLU A CA 1
ATOM 740 C C . GLU A 1 91 ? 13.370 -7.162 -8.766 1.00 97.25 91 GLU A C 1
ATOM 742 O O . GLU A 1 91 ? 13.996 -7.022 -9.815 1.00 97.25 91 GLU A O 1
ATOM 747 N N . LYS A 1 92 ? 12.343 -8.014 -8.661 1.00 97.00 92 LYS A N 1
ATOM 748 C CA . LYS A 1 92 ? 11.942 -8.925 -9.744 1.00 97.00 92 LYS A CA 1
ATOM 749 C C . LYS A 1 92 ? 11.671 -8.179 -11.053 1.00 97.00 92 LYS A C 1
ATOM 751 O O . LYS A 1 92 ? 12.078 -8.603 -12.132 1.00 97.00 92 LYS A O 1
ATOM 756 N N . LYS A 1 93 ? 10.989 -7.029 -10.994 1.00 96.44 93 LYS A N 1
ATOM 757 C CA . LYS A 1 93 ? 10.739 -6.205 -12.190 1.00 96.44 93 LYS A CA 1
ATOM 758 C C . LYS A 1 93 ? 12.031 -5.610 -12.758 1.00 96.44 93 LYS A C 1
ATOM 760 O O . LYS A 1 93 ? 12.133 -5.444 -13.973 1.00 96.44 93 LYS A O 1
ATOM 765 N N . ASN A 1 94 ? 12.987 -5.253 -11.906 1.00 95.75 94 ASN A N 1
ATOM 766 C CA . ASN A 1 94 ? 14.292 -4.752 -12.321 1.00 95.75 94 ASN A CA 1
ATOM 767 C C . ASN A 1 94 ? 15.129 -5.852 -12.992 1.00 95.75 94 ASN A C 1
ATOM 769 O O . ASN A 1 94 ? 15.672 -5.625 -14.069 1.00 95.75 94 ASN A O 1
ATOM 773 N N . GLU A 1 95 ? 15.151 -7.057 -12.423 1.00 94.75 95 GLU A N 1
ATOM 774 C CA . GLU A 1 95 ? 15.802 -8.235 -13.008 1.00 94.75 95 GLU A CA 1
ATOM 775 C C . GLU A 1 95 ? 15.241 -8.558 -14.393 1.00 94.75 95 GLU A C 1
ATOM 777 O O . GLU A 1 95 ? 16.002 -8.651 -15.353 1.00 94.75 95 GLU A O 1
ATOM 782 N N . LEU A 1 96 ? 13.911 -8.611 -14.537 1.00 95.00 96 LEU A N 1
ATOM 783 C CA . LEU A 1 96 ? 13.259 -8.844 -15.832 1.00 95.00 96 LEU A CA 1
ATOM 784 C C . LEU A 1 96 ? 13.619 -7.769 -16.870 1.00 95.00 96 LEU A C 1
ATOM 786 O O . LEU A 1 96 ? 13.815 -8.074 -18.046 1.00 95.00 96 LEU A O 1
ATOM 790 N N . ARG A 1 97 ? 13.734 -6.502 -16.452 1.00 91.50 97 ARG A N 1
ATOM 791 C CA . ARG A 1 97 ? 14.181 -5.411 -17.336 1.00 91.50 97 ARG A CA 1
ATOM 792 C C . ARG A 1 97 ? 15.643 -5.573 -17.742 1.00 91.50 97 ARG A C 1
ATOM 794 O O . ARG A 1 97 ? 15.955 -5.351 -18.908 1.00 91.50 97 ARG A O 1
ATOM 801 N N . LYS A 1 98 ? 16.520 -5.962 -16.811 1.00 93.00 98 LYS A N 1
ATOM 802 C CA . LYS A 1 98 ? 17.945 -6.190 -17.077 1.00 93.00 98 LYS A CA 1
ATOM 803 C C . LYS A 1 98 ? 18.152 -7.380 -18.015 1.00 93.00 98 LYS A C 1
ATOM 805 O O . LYS A 1 98 ? 18.905 -7.250 -18.970 1.00 93.00 98 LYS A O 1
ATOM 810 N N . ALA A 1 99 ? 17.434 -8.483 -17.797 1.00 91.19 99 ALA A N 1
ATOM 811 C CA . ALA A 1 99 ? 17.450 -9.649 -18.679 1.00 91.19 99 ALA A CA 1
ATOM 812 C C . ALA A 1 99 ? 16.978 -9.288 -20.097 1.00 91.19 99 ALA A C 1
ATOM 814 O O . ALA A 1 99 ? 17.646 -9.613 -21.076 1.00 91.19 99 ALA A O 1
ATOM 815 N N . ARG A 1 100 ? 15.881 -8.523 -20.216 1.00 87.94 100 ARG A N 1
ATOM 816 C CA . ARG A 1 100 ? 15.403 -8.031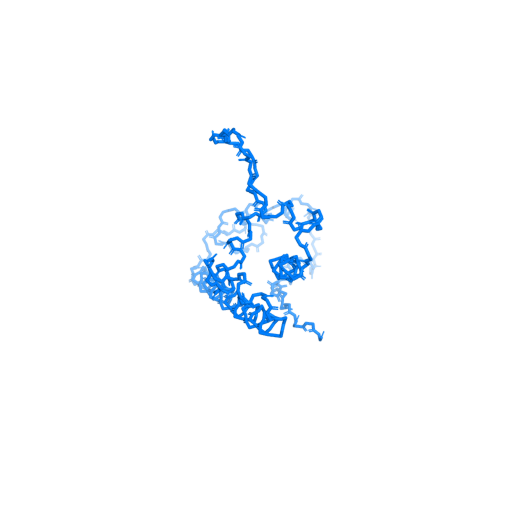 -21.517 1.00 87.94 100 ARG A CA 1
ATOM 817 C C . ARG A 1 100 ? 16.417 -7.112 -22.203 1.00 87.94 100 ARG A C 1
ATOM 819 O O . ARG A 1 100 ? 16.586 -7.205 -23.410 1.00 87.94 100 ARG A O 1
ATOM 826 N N . ALA A 1 101 ? 17.074 -6.224 -21.460 1.00 84.56 101 ALA A N 1
ATOM 827 C CA . ALA A 1 101 ? 18.090 -5.334 -22.019 1.00 84.56 101 ALA A CA 1
ATOM 828 C C . ALA A 1 101 ? 19.338 -6.100 -22.491 1.00 84.56 101 ALA A C 1
ATOM 830 O O . ALA A 1 101 ? 19.838 -5.805 -23.569 1.00 84.56 101 ALA A O 1
ATOM 831 N N . ALA A 1 102 ? 19.792 -7.100 -21.727 1.00 82.62 102 ALA A N 1
ATOM 832 C CA . ALA A 1 102 ? 20.917 -7.959 -22.104 1.00 82.62 102 ALA A CA 1
ATOM 833 C C . ALA A 1 102 ? 20.630 -8.760 -23.388 1.00 82.62 102 ALA A C 1
ATOM 835 O O . ALA A 1 102 ? 21.485 -8.853 -24.259 1.00 82.62 102 ALA A O 1
ATOM 836 N N . SER A 1 103 ? 19.398 -9.253 -23.553 1.00 77.44 103 SER A N 1
ATOM 837 C CA . SER A 1 103 ? 18.975 -9.922 -24.792 1.00 77.44 103 SER A CA 1
ATOM 838 C C . SER A 1 103 ? 19.016 -9.000 -26.020 1.00 77.44 103 SER A C 1
ATOM 840 O O . SER A 1 103 ? 19.327 -9.461 -27.111 1.00 77.44 103 SER A O 1
ATOM 842 N N . VAL A 1 104 ? 18.737 -7.700 -25.866 1.00 74.50 104 VAL A N 1
ATOM 843 C CA . VAL A 1 104 ? 18.795 -6.731 -26.979 1.00 74.50 104 VAL A CA 1
ATOM 844 C C . VAL A 1 104 ? 20.237 -6.389 -27.370 1.00 74.50 104 VAL A C 1
ATOM 846 O O . VAL A 1 104 ? 20.489 -6.064 -28.525 1.00 74.50 104 VAL A O 1
ATOM 849 N N . THR A 1 105 ? 21.191 -6.453 -26.437 1.00 70.44 105 THR A N 1
ATOM 850 C CA . THR A 1 105 ? 22.605 -6.170 -26.736 1.00 70.44 105 THR A CA 1
ATOM 851 C C . THR A 1 105 ? 23.333 -7.307 -27.451 1.00 70.44 105 THR A C 1
ATOM 853 O O . THR A 1 105 ? 24.411 -7.063 -27.979 1.00 70.44 105 THR A O 1
ATOM 856 N N . ASP A 1 106 ? 22.763 -8.514 -27.475 1.00 68.88 106 ASP A N 1
ATOM 857 C CA . ASP A 1 106 ? 23.359 -9.692 -28.129 1.00 68.88 106 ASP A CA 1
ATOM 858 C C . ASP A 1 106 ? 23.112 -9.724 -29.648 1.00 68.88 106 ASP A C 1
ATOM 860 O O . ASP A 1 106 ? 23.828 -10.376 -30.405 1.00 68.88 106 ASP A O 1
ATOM 864 N N . THR A 1 107 ? 22.098 -9.002 -30.130 1.00 76.44 107 THR A N 1
ATOM 865 C CA . THR A 1 107 ? 21.823 -8.884 -31.567 1.00 76.44 107 THR A CA 1
ATOM 866 C C . THR A 1 107 ? 22.722 -7.839 -32.209 1.00 76.44 107 THR A C 1
ATOM 868 O O . THR A 1 107 ? 22.818 -6.728 -31.701 1.00 76.44 107 THR A O 1
ATOM 871 N N . ALA A 1 108 ? 23.331 -8.150 -33.355 1.00 82.88 108 ALA A N 1
ATOM 872 C CA . ALA A 1 108 ? 24.134 -7.178 -34.092 1.00 82.88 108 ALA A CA 1
ATOM 873 C C . ALA A 1 108 ? 23.290 -5.954 -34.529 1.00 82.88 108 ALA A C 1
ATOM 875 O O . ALA A 1 108 ? 22.133 -6.118 -34.934 1.00 82.88 108 ALA A O 1
ATOM 876 N N . PRO A 1 109 ? 23.839 -4.723 -34.496 1.00 84.12 109 PRO A N 1
ATOM 877 C CA . PRO A 1 109 ? 23.138 -3.538 -34.979 1.00 84.12 109 PRO A CA 1
ATOM 878 C C . PRO A 1 109 ? 22.843 -3.633 -36.482 1.00 84.12 109 PRO A C 1
ATOM 880 O O . PRO A 1 109 ? 23.752 -3.802 -37.288 1.00 84.12 109 PRO A O 1
ATOM 883 N N . THR A 1 110 ? 21.579 -3.469 -36.872 1.00 88.69 110 THR A N 1
ATOM 884 C CA . THR A 1 110 ? 21.135 -3.572 -38.276 1.00 88.69 110 THR A CA 1
ATOM 885 C C . THR A 1 110 ? 20.978 -2.219 -38.972 1.00 88.69 110 THR A C 1
ATOM 887 O O . THR A 1 110 ? 20.853 -2.161 -40.194 1.00 88.69 110 THR A O 1
ATOM 890 N N . HIS A 1 111 ? 20.973 -1.111 -38.225 1.00 88.75 111 HIS A N 1
ATOM 891 C CA . HIS A 1 111 ? 20.724 0.225 -38.766 1.00 88.75 111 HIS A CA 1
ATOM 892 C C . HIS A 1 111 ? 21.918 1.148 -38.543 1.00 88.75 111 HIS A C 1
ATOM 894 O O . HIS A 1 111 ? 22.191 1.565 -37.422 1.00 88.75 111 HIS A O 1
ATOM 900 N N . MET A 1 112 ? 22.609 1.506 -39.619 1.00 91.44 112 MET A N 1
ATOM 901 C CA . MET A 1 112 ? 23.832 2.307 -39.566 1.00 91.44 112 MET A CA 1
ATOM 902 C C . MET A 1 112 ? 23.558 3.785 -39.855 1.00 91.44 112 MET A C 1
ATOM 904 O O . MET A 1 112 ? 22.732 4.120 -40.705 1.00 91.44 112 MET A O 1
ATOM 908 N N . CYS A 1 113 ? 24.272 4.681 -39.172 1.00 90.69 113 CYS A N 1
ATOM 909 C CA . CYS A 1 113 ? 24.272 6.102 -39.505 1.00 90.69 113 CYS A CA 1
ATOM 910 C C . CYS A 1 113 ? 25.192 6.378 -40.709 1.00 90.69 113 CYS A C 1
ATOM 912 O O . CYS A 1 113 ? 26.385 6.091 -40.614 1.00 90.69 113 CYS A O 1
ATOM 914 N N . PRO A 1 114 ? 24.698 6.988 -41.803 1.00 87.00 114 PRO A N 1
ATOM 915 C CA . PRO A 1 114 ? 25.516 7.292 -42.980 1.00 87.00 114 PRO A CA 1
ATOM 916 C C . PRO A 1 114 ? 26.548 8.403 -42.732 1.00 87.00 114 PRO A C 1
ATOM 918 O O . PRO A 1 114 ? 27.515 8.509 -43.474 1.00 87.00 114 PRO A O 1
ATOM 921 N N . THR A 1 115 ? 26.360 9.235 -41.701 1.00 86.88 115 THR A N 1
ATOM 922 C CA . THR A 1 115 ? 27.235 10.389 -41.423 1.00 86.88 115 THR A CA 1
ATOM 923 C C . THR A 1 115 ? 28.397 10.048 -40.491 1.00 86.88 115 THR A C 1
ATOM 925 O O . THR A 1 115 ? 29.482 10.593 -40.650 1.00 86.88 115 THR A O 1
ATOM 928 N N . CYS A 1 116 ? 28.192 9.171 -39.502 1.00 89.50 116 CYS A N 1
ATOM 929 C CA . CYS A 1 116 ? 29.220 8.838 -38.504 1.00 89.50 116 CYS A CA 1
ATOM 930 C C . CYS A 1 116 ? 29.472 7.333 -38.319 1.00 89.50 116 CYS A C 1
ATOM 932 O O . CYS A 1 116 ? 30.230 6.951 -37.432 1.00 89.50 116 CYS A O 1
ATOM 934 N N . GLY A 1 117 ? 28.814 6.467 -39.096 1.00 85.31 117 GLY A N 1
ATOM 935 C CA . GLY A 1 117 ? 29.014 5.014 -39.057 1.00 85.31 117 GLY A CA 1
ATOM 936 C C . GLY A 1 117 ? 28.480 4.303 -37.808 1.00 85.31 117 GLY A C 1
ATOM 937 O O . GLY A 1 117 ? 28.617 3.089 -37.694 1.00 85.31 117 GLY A O 1
ATOM 938 N N . ARG A 1 118 ? 27.856 5.013 -36.855 1.00 88.19 118 ARG A N 1
ATOM 939 C CA . ARG A 1 118 ? 27.336 4.398 -35.622 1.00 88.19 118 ARG A CA 1
ATOM 940 C C . ARG A 1 118 ? 26.181 3.433 -35.925 1.00 88.19 118 ARG A C 1
ATOM 942 O O . ARG A 1 118 ? 25.220 3.813 -36.595 1.00 88.19 118 ARG A O 1
ATOM 949 N N . GLY A 1 119 ? 26.269 2.212 -35.395 1.00 89.12 119 GLY A N 1
ATOM 950 C CA . GLY A 1 119 ? 25.236 1.180 -35.499 1.00 89.12 119 GLY A CA 1
ATOM 951 C C . GLY A 1 119 ? 24.156 1.302 -34.421 1.00 89.12 119 GLY A C 1
ATOM 952 O O . GLY A 1 119 ? 24.439 1.573 -33.254 1.00 89.12 119 GLY A O 1
ATOM 953 N N . PHE A 1 120 ? 22.907 1.074 -34.813 1.00 88.88 120 PHE A N 1
ATOM 954 C CA . PHE A 1 120 ? 21.721 1.122 -33.969 1.00 88.88 120 PHE A CA 1
ATOM 955 C C . PHE A 1 120 ? 20.881 -0.149 -34.142 1.00 88.88 120 PHE A C 1
ATOM 957 O O . PHE A 1 120 ? 20.769 -0.695 -35.237 1.00 88.88 120 PHE A O 1
ATOM 964 N N . HIS A 1 121 ? 20.235 -0.589 -33.060 1.00 86.31 121 HIS A N 1
ATOM 965 C CA . HIS A 1 121 ? 19.400 -1.800 -33.042 1.00 86.31 121 HIS A CA 1
ATOM 966 C C . HIS A 1 121 ? 17.944 -1.541 -33.463 1.00 86.31 121 HIS A C 1
ATOM 968 O O . HIS A 1 121 ? 17.182 -2.476 -33.675 1.00 86.31 121 HIS A O 1
ATOM 974 N N . THR A 1 122 ? 17.520 -0.273 -33.571 1.00 88.38 122 THR A N 1
ATOM 975 C CA . THR A 1 122 ? 16.164 0.081 -34.025 1.00 88.38 122 THR A CA 1
ATOM 976 C C . THR A 1 122 ? 16.180 1.291 -34.954 1.00 88.38 122 THR A C 1
ATOM 978 O O . THR A 1 122 ? 16.909 2.262 -34.721 1.00 88.38 122 THR A O 1
ATOM 981 N N . ARG A 1 123 ? 15.308 1.286 -35.968 1.00 90.50 123 ARG A N 1
ATOM 982 C CA . ARG A 1 123 ? 15.136 2.414 -36.897 1.00 90.50 123 ARG A CA 1
ATOM 983 C C . ARG A 1 123 ? 14.766 3.719 -36.184 1.00 90.50 123 ARG A C 1
ATOM 985 O O . ARG A 1 123 ? 15.258 4.779 -36.558 1.00 90.50 123 ARG A O 1
ATOM 992 N N . ILE A 1 124 ? 13.947 3.650 -35.131 1.00 92.75 124 ILE A N 1
ATOM 993 C CA . ILE A 1 124 ? 13.541 4.822 -34.337 1.00 92.75 124 ILE A CA 1
ATOM 994 C C . ILE A 1 124 ? 14.760 5.467 -33.664 1.00 92.75 124 ILE A C 1
ATOM 996 O O . ILE A 1 124 ? 14.918 6.686 -33.724 1.00 92.75 124 ILE A O 1
ATOM 1000 N N . SER A 1 125 ? 15.649 4.660 -33.070 1.00 89.81 125 SER A N 1
ATOM 1001 C CA . SER A 1 125 ? 16.871 5.175 -32.440 1.00 89.81 125 SER A CA 1
ATOM 1002 C C . SER A 1 125 ? 17.820 5.838 -33.444 1.00 89.81 125 SER A C 1
ATOM 1004 O O . SER A 1 125 ? 18.333 6.918 -33.152 1.00 89.81 125 SER A O 1
ATOM 1006 N N . LEU A 1 126 ? 17.961 5.279 -34.655 1.00 91.88 126 LEU A N 1
ATOM 1007 C CA . LEU A 1 126 ? 18.710 5.913 -35.743 1.00 91.88 126 LEU A CA 1
ATOM 1008 C C . LEU A 1 126 ? 18.071 7.247 -36.158 1.00 91.88 126 LEU A C 1
ATOM 1010 O O . LEU A 1 126 ? 18.758 8.259 -36.206 1.00 91.88 126 LEU A O 1
ATOM 1014 N N . ILE A 1 127 ? 16.756 7.289 -36.407 1.00 90.38 127 ILE A N 1
ATOM 1015 C CA . ILE A 1 127 ? 16.053 8.525 -36.806 1.00 90.38 127 ILE A CA 1
ATOM 1016 C C . ILE A 1 127 ? 16.197 9.618 -35.740 1.00 90.38 127 ILE A C 1
ATOM 1018 O O . ILE A 1 127 ? 16.389 10.786 -36.078 1.00 90.38 127 ILE A O 1
ATOM 1022 N N . SER A 1 128 ? 16.118 9.255 -34.457 1.00 91.62 128 SER A N 1
ATOM 1023 C CA . SER A 1 128 ? 16.353 10.194 -33.359 1.00 91.62 128 SER A CA 1
ATOM 1024 C C . SER A 1 128 ? 17.792 10.711 -33.363 1.00 91.62 128 SER A C 1
ATOM 1026 O O . SER A 1 128 ? 18.006 11.906 -33.183 1.00 91.62 128 SER A O 1
ATOM 1028 N N . HIS A 1 129 ? 18.769 9.835 -33.602 1.00 89.31 129 HIS A N 1
ATOM 1029 C CA . HIS A 1 129 ? 20.177 10.206 -33.699 1.00 89.31 129 HIS A CA 1
ATOM 1030 C C . HIS A 1 129 ? 20.473 11.108 -34.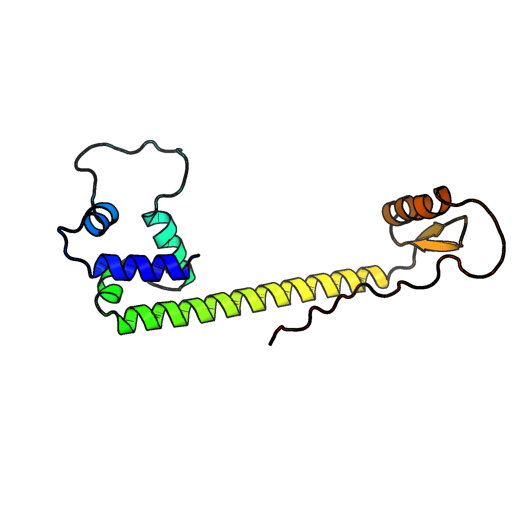905 1.00 89.31 129 HIS A C 1
ATOM 1032 O O . HIS A 1 129 ? 21.195 12.084 -34.763 1.00 89.31 129 HIS A O 1
ATOM 1038 N N . LEU A 1 130 ? 19.864 10.879 -36.070 1.00 89.19 130 LEU A N 1
ATOM 1039 C CA . LEU A 1 130 ? 20.072 11.733 -37.250 1.00 89.19 130 LEU A CA 1
ATOM 1040 C C . LEU A 1 130 ? 19.720 13.211 -36.995 1.00 89.19 130 LEU A C 1
ATOM 1042 O O . LEU A 1 130 ? 20.246 14.100 -37.663 1.00 89.19 130 LEU A O 1
ATOM 1046 N N . ARG A 1 131 ? 18.879 13.504 -35.994 1.00 91.06 131 ARG A N 1
ATOM 1047 C CA . ARG A 1 131 ? 18.566 14.882 -35.589 1.00 91.06 131 ARG A CA 1
ATOM 1048 C C . ARG A 1 131 ? 19.766 15.605 -34.977 1.00 91.06 131 ARG A C 1
ATOM 1050 O O . ARG A 1 131 ? 19.861 16.809 -35.171 1.00 91.06 131 ARG A O 1
ATOM 1057 N N . THR A 1 132 ? 20.691 14.900 -34.318 1.00 86.56 132 THR A N 1
ATOM 1058 C CA . THR A 1 132 ? 21.900 15.519 -33.743 1.00 86.56 132 THR A CA 1
ATOM 1059 C C . THR A 1 132 ? 22.887 15.970 -34.816 1.00 86.56 132 THR A C 1
ATOM 1061 O O . THR A 1 132 ? 23.648 16.900 -34.581 1.00 86.56 132 THR A O 1
ATOM 1064 N N . HIS A 1 133 ? 22.859 15.348 -36.001 1.00 81.75 133 HIS A N 1
ATOM 1065 C CA . HIS A 1 133 ? 23.628 15.804 -37.164 1.00 81.75 133 HIS A CA 1
ATOM 1066 C C . HIS A 1 133 ? 22.983 17.011 -37.853 1.00 81.75 133 HIS A C 1
ATOM 1068 O O . HIS A 1 133 ? 23.679 17.878 -38.365 1.00 81.75 133 HIS A O 1
ATOM 1074 N N . ARG A 1 134 ? 21.649 17.107 -37.840 1.00 73.12 134 ARG A N 1
ATOM 1075 C CA . ARG A 1 134 ? 20.929 18.229 -38.461 1.00 73.12 134 ARG A CA 1
ATOM 1076 C C . ARG A 1 134 ? 21.090 19.553 -37.703 1.00 73.12 134 ARG A C 1
ATOM 1078 O O . ARG A 1 134 ? 20.867 20.607 -38.281 1.00 73.12 134 ARG A O 1
ATOM 1085 N N . SER A 1 135 ? 21.485 19.503 -36.434 1.00 62.72 135 SER A N 1
ATOM 1086 C CA . SER A 1 135 ? 21.719 20.675 -35.583 1.00 62.72 135 SER A CA 1
ATOM 1087 C C . SER A 1 135 ? 23.167 21.196 -35.585 1.00 62.72 135 SER A C 1
ATOM 1089 O O . SER A 1 135 ? 23.482 22.060 -34.775 1.00 62.72 135 SER A O 1
ATOM 1091 N N . GLY A 1 136 ? 24.050 20.703 -36.463 1.00 55.44 136 GLY A N 1
ATOM 1092 C CA . GLY A 1 136 ? 25.416 21.221 -36.587 1.00 55.44 136 GLY A CA 1
ATOM 1093 C C . GLY A 1 136 ? 26.116 20.737 -37.855 1.00 55.44 136 GLY A C 1
ATOM 1094 O O . GLY A 1 136 ? 26.535 19.584 -37.937 1.00 55.44 136 GLY A O 1
ATOM 1095 N N . SER A 1 137 ? 26.235 21.623 -38.841 1.00 42.69 137 SER A N 1
ATOM 1096 C CA . SER A 1 137 ? 27.020 21.412 -40.054 1.00 42.69 137 SER A CA 1
ATOM 1097 C C . SER A 1 137 ? 28.500 21.740 -39.827 1.00 42.69 137 SER A C 1
ATOM 1099 O O . SER A 1 137 ? 28.821 22.826 -39.355 1.00 42.69 137 SER A O 1
ATOM 1101 N N . SER A 1 138 ? 29.349 20.826 -40.298 1.00 38.50 138 SER A N 1
ATOM 1102 C CA . SER A 1 138 ? 30.682 21.074 -40.865 1.00 38.50 138 SER A CA 1
ATOM 1103 C C . SER A 1 138 ? 31.880 21.276 -39.921 1.00 38.50 138 SER A C 1
ATOM 1105 O O . SER A 1 138 ? 32.101 22.328 -39.340 1.00 38.50 138 SER A O 1
ATOM 1107 N N . THR A 1 139 ? 32.720 20.236 -39.970 1.00 43.34 139 THR A N 1
ATOM 1108 C CA . THR A 1 139 ? 34.176 20.267 -40.198 1.00 43.34 139 THR A CA 1
ATOM 1109 C C . THR A 1 139 ? 35.140 20.627 -39.064 1.00 43.34 139 THR A C 1
ATOM 1111 O O . THR A 1 139 ? 35.121 21.700 -38.483 1.00 43.34 139 THR A O 1
ATOM 1114 N N . GLU A 1 140 ? 36.078 19.684 -38.927 1.00 38.22 140 GLU A N 1
ATOM 1115 C CA . GLU A 1 140 ? 37.449 19.798 -38.436 1.00 38.22 140 GLU A CA 1
ATOM 1116 C C . GLU A 1 140 ? 37.713 19.663 -36.930 1.00 38.22 140 GLU A C 1
ATOM 1118 O O . GLU A 1 140 ? 37.444 20.523 -36.104 1.00 38.22 140 GLU A O 1
ATOM 1123 N N . LYS A 1 141 ? 38.385 18.540 -36.638 1.00 38.62 141 LYS A N 1
ATOM 1124 C CA . LYS A 1 141 ? 39.194 18.249 -35.451 1.00 38.62 141 LYS A CA 1
ATOM 1125 C C . LYS A 1 141 ? 38.417 18.064 -34.141 1.00 38.62 141 LYS A C 1
ATOM 1127 O O . LYS A 1 141 ? 38.283 18.938 -33.299 1.00 38.62 141 LYS A O 1
ATOM 1132 N N . GLY A 1 142 ? 38.070 16.799 -33.900 1.00 41.59 142 GLY A N 1
ATOM 1133 C CA . GLY A 1 142 ? 38.468 16.164 -32.638 1.00 41.59 142 GLY A CA 1
ATOM 1134 C C . GLY A 1 142 ? 37.543 16.284 -31.430 1.00 41.59 142 GLY A C 1
ATOM 1135 O O . GLY A 1 142 ? 37.925 15.796 -30.372 1.00 41.59 142 GLY A O 1
ATOM 1136 N N . ILE A 1 143 ? 36.335 16.845 -31.545 1.00 48.31 143 ILE A N 1
ATOM 1137 C CA . ILE A 1 143 ? 35.346 16.826 -30.448 1.00 48.31 143 ILE A CA 1
ATOM 1138 C C . ILE A 1 143 ? 33.947 16.547 -31.020 1.00 48.31 143 ILE A C 1
ATOM 1140 O O . ILE A 1 143 ? 33.078 17.408 -31.074 1.00 48.31 143 ILE A O 1
ATOM 1144 N N . GLY A 1 144 ? 33.729 15.331 -31.524 1.00 43.16 144 GLY A N 1
ATOM 1145 C CA . GLY A 1 144 ? 32.478 14.940 -32.174 1.00 43.16 144 GLY A CA 1
ATOM 1146 C C . GLY A 1 144 ? 32.039 13.550 -31.740 1.00 43.16 144 GLY A C 1
ATOM 1147 O O . GLY A 1 144 ? 32.702 12.561 -32.030 1.00 43.16 144 GLY A O 1
ATOM 1148 N N . CYS A 1 145 ? 30.894 13.472 -31.061 1.00 49.41 145 CYS A N 1
ATOM 1149 C CA . CYS A 1 145 ? 30.227 12.220 -30.694 1.00 49.41 145 CYS A CA 1
ATOM 1150 C C . CYS A 1 145 ? 31.014 11.277 -29.752 1.00 49.41 145 CYS A C 1
ATOM 1152 O O . CYS A 1 145 ? 30.772 10.067 -29.760 1.00 49.41 145 CYS A O 1
ATOM 1154 N N . SER A 1 146 ? 31.916 11.790 -28.910 1.00 43.66 146 SER A N 1
ATOM 1155 C CA . SER A 1 146 ? 32.590 11.007 -27.867 1.00 43.66 146 SER A CA 1
ATOM 1156 C C . SER A 1 146 ? 31.887 11.136 -26.509 1.00 43.66 146 SER A C 1
ATOM 1158 O O . SER A 1 146 ? 31.501 12.212 -26.071 1.00 43.66 146 SER A O 1
ATOM 1160 N N . LEU A 1 147 ? 31.737 9.985 -25.852 1.00 47.12 147 LEU A N 1
ATOM 1161 C CA . LEU A 1 147 ? 31.281 9.789 -24.476 1.00 47.12 147 LEU A CA 1
ATOM 1162 C C . LEU A 1 147 ? 29.873 10.295 -24.127 1.00 47.12 147 LEU A C 1
ATOM 1164 O O . LEU A 1 147 ? 29.678 11.369 -23.579 1.00 47.12 147 LEU A O 1
ATOM 1168 N N . GLN A 1 148 ? 28.915 9.376 -24.216 1.00 44.34 148 GLN A N 1
ATOM 1169 C CA . GLN A 1 148 ? 28.156 9.005 -23.019 1.00 44.34 148 GLN A CA 1
ATOM 1170 C C . GLN A 1 148 ? 27.674 7.564 -23.154 1.00 44.34 148 GLN A C 1
ATOM 1172 O O . GLN A 1 148 ? 26.514 7.258 -23.395 1.00 44.34 148 GLN A O 1
ATOM 1177 N N . GLN A 1 149 ? 28.610 6.651 -22.931 1.00 43.25 149 GLN A N 1
ATOM 1178 C CA . GLN A 1 149 ? 28.299 5.279 -22.564 1.00 43.25 149 GLN A CA 1
ATOM 1179 C C . GLN A 1 149 ? 28.096 5.199 -21.045 1.00 43.25 149 GLN A C 1
ATOM 1181 O O . GLN A 1 149 ? 28.708 4.364 -20.401 1.00 43.25 149 GLN A O 1
ATOM 1186 N N . LYS A 1 150 ? 27.302 6.102 -20.441 1.00 45.62 150 LYS A N 1
ATOM 1187 C CA . LYS A 1 150 ? 26.919 6.046 -19.014 1.00 45.62 150 LYS A CA 1
ATOM 1188 C C . LYS A 1 150 ? 25.584 6.761 -18.760 1.00 45.62 150 LYS A C 1
ATOM 1190 O O . LYS A 1 150 ? 25.556 7.889 -18.288 1.00 45.62 150 LYS A O 1
ATOM 1195 N N . TYR A 1 151 ? 24.475 6.053 -18.955 1.00 36.31 151 TYR A N 1
ATOM 1196 C CA . TYR A 1 151 ? 23.277 6.245 -18.127 1.00 36.31 151 TYR A CA 1
ATOM 1197 C C . TYR A 1 151 ? 22.878 4.901 -17.519 1.00 36.31 151 TYR A C 1
ATOM 1199 O O . TYR A 1 151 ? 21.903 4.264 -17.890 1.00 36.31 151 TYR A O 1
ATOM 1207 N N . ASN A 1 152 ? 23.676 4.479 -16.542 1.00 41.12 152 ASN A N 1
ATOM 1208 C CA . ASN A 1 152 ? 23.150 3.794 -15.373 1.00 41.12 152 ASN A CA 1
ATOM 1209 C C . ASN A 1 152 ? 23.367 4.753 -14.207 1.00 41.12 152 ASN A C 1
ATOM 1211 O O . ASN A 1 152 ? 24.401 4.710 -13.543 1.00 41.12 152 ASN A O 1
ATOM 1215 N N . VAL A 1 153 ? 22.405 5.651 -13.978 1.00 38.16 153 VAL A N 1
ATOM 1216 C CA . VAL A 1 153 ? 22.326 6.367 -12.703 1.00 38.16 153 VAL A CA 1
ATOM 1217 C C . VAL A 1 153 ? 22.000 5.307 -11.652 1.00 38.16 153 VAL A C 1
ATOM 1219 O O . VAL A 1 153 ? 20.840 4.948 -11.449 1.00 38.16 153 VAL A O 1
ATOM 1222 N N . ARG A 1 154 ? 23.038 4.745 -11.023 1.00 36.69 154 ARG A N 1
ATOM 1223 C CA . ARG A 1 154 ? 22.890 4.005 -9.770 1.00 36.69 154 ARG A CA 1
ATOM 1224 C C . ARG A 1 154 ? 22.323 5.004 -8.765 1.00 36.69 154 ARG A C 1
ATOM 1226 O O . ARG A 1 154 ? 23.027 5.912 -8.340 1.00 36.69 154 ARG A O 1
ATOM 1233 N N . ARG A 1 155 ? 21.040 4.871 -8.425 1.00 44.47 155 ARG A N 1
ATOM 1234 C CA . ARG A 1 155 ? 20.487 5.543 -7.247 1.00 44.47 155 ARG A CA 1
ATOM 1235 C C . ARG A 1 155 ? 21.157 4.901 -6.038 1.00 44.47 155 ARG A C 1
ATOM 1237 O O . ARG A 1 155 ? 20.917 3.729 -5.762 1.00 44.47 155 ARG A O 1
ATOM 1244 N N . THR A 1 156 ? 22.048 5.633 -5.386 1.00 43.09 156 THR A N 1
ATOM 1245 C CA . THR A 1 156 ? 22.581 5.257 -4.079 1.00 43.09 156 THR A CA 1
ATOM 1246 C C . THR A 1 156 ? 21.440 5.242 -3.051 1.00 43.09 156 THR A C 1
ATOM 1248 O O . THR A 1 156 ? 20.497 6.034 -3.182 1.00 43.09 156 THR A O 1
ATOM 1251 N N . PRO A 1 157 ? 21.466 4.353 -2.042 1.00 41.31 157 PRO A N 1
ATOM 1252 C CA . PRO A 1 157 ? 20.557 4.460 -0.909 1.00 41.31 157 PRO A CA 1
ATOM 1253 C C . PRO A 1 157 ? 20.891 5.735 -0.130 1.00 41.31 157 PRO A C 1
ATOM 1255 O O . PRO A 1 157 ? 22.062 6.063 0.059 1.00 41.31 157 PRO A O 1
ATOM 1258 N N . ARG A 1 158 ? 19.857 6.465 0.289 1.00 39.53 158 ARG A N 1
ATOM 1259 C CA . ARG A 1 158 ? 19.987 7.637 1.162 1.00 39.53 158 ARG A CA 1
ATOM 1260 C C . ARG A 1 158 ? 20.201 7.145 2.609 1.00 39.53 158 ARG A C 1
ATOM 1262 O O . ARG A 1 158 ? 19.541 6.160 2.948 1.00 39.53 158 ARG A O 1
ATOM 1269 N N . PRO A 1 159 ? 21.091 7.770 3.405 1.00 53.25 159 PRO A N 1
ATOM 1270 C CA . PRO A 1 159 ? 21.255 7.440 4.823 1.00 53.25 159 PRO A CA 1
ATOM 1271 C C . PRO A 1 159 ? 19.972 7.687 5.625 1.00 53.25 159 PRO A C 1
ATOM 1273 O O . PRO A 1 159 ? 19.172 8.565 5.213 1.00 53.25 159 PRO A O 1
#

Organism: Petrolisthes cinctipes (NCBI:txid88211)

Sequence (159 aa):
MRKAQLHWTGRITRMPDFCIPKQLLFGELCQGKRSVGGQRKRFKDSLKTSLKDFSIRTGSWETLATDHLTWRSHIQQGAKRAEEERTKKAEKKNELRKARAASVTDTAPTHMCPTCGRGFHTRISLISHLRTHRSGSSTEKGIGCSLQQKYNVRRTPRP

Mean predicted aligned error: 12.82 Å

InterPro domains:
  IPR013087 Zinc finger C2H2-type [PS00028] (113-133)
  IPR013087 Zinc finger C2H2-type [PS50157] (111-138)
  IPR013087 Zinc finger C2H2-type [SM00355] (111-133)
  IPR036236 Zinc finger C2H2 superfamily [SSF57667] (110-136)

Solvent-accessible surface area (backbone atoms only — not comparable to full-atom values): 9990 Å² total; per-residue (Å²): 112,60,66,62,53,54,56,51,51,34,53,38,70,63,45,60,76,87,38,66,74,32,37,68,72,71,56,74,75,95,69,84,82,80,79,86,89,74,84,78,80,50,70,70,55,52,45,50,50,41,31,53,65,36,75,42,60,83,90,52,47,65,71,47,21,64,46,63,66,62,34,51,49,49,52,52,53,18,51,50,53,50,47,52,52,50,50,52,54,49,50,54,54,49,52,54,50,51,55,54,51,54,60,60,70,72,52,78,57,81,36,68,38,92,89,77,65,53,67,24,83,41,70,66,61,42,59,59,50,54,51,67,55,74,76,56,84,80,86,84,84,95,82,74,95,73,84,82,94,72,86,76,82,74,79,72,85,79,134

pLDDT: mean 81.12, std 17.82, range [36.31, 97.25]